Protein AF-A0A7S0J437-F1 (afdb_monomer_lite)

InterPro domains:
  IPR007052 CS domain [PF04969] (6-75)
  IPR007052 CS domain [PS51203] (1-92)
  IPR008978 HSP20-like chaperone [G3DSA:2.60.40.790] (1-91)
  IPR008978 HSP20-like chaperone [SSF49764] (6-108)

Foldseek 3Di:
DPDQQKDKDKFAAAQADPVQWDWDDAQQWIWIWGAPGPQGIDIFIRGAFLGTFDRVPWDKDDDNVRRIIMTMTGHDDDPDPPDDRPDRPDGHPDPRPPVPPPPPPPPPPDDDDDDDDDDDDDPDDD

Secondary structure (DSSP, 8-state):
--TTTEEEEEEE-TT--GGGEEEEEETTEEEEEEEEETTEEEEEEE-SBSS---GGG-EEEEEGGGTEEEEEEEPPPPSSTT------SSSBSSPPS--S--------SS----PPPPP-------

Organism: NCBI:txid127549

Structure (mmCIF, N/CA/C/O backbone):
data_AF-A0A7S0J437-F1
#
_entry.id   AF-A0A7S0J437-F1
#
loop_
_atom_site.group_PDB
_atom_site.id
_atom_site.type_symbol
_atom_site.label_atom_id
_atom_site.label_alt_id
_atom_site.label_comp_id
_atom_site.label_asym_id
_atom_site.label_entity_id
_atom_site.label_seq_id
_atom_site.pdbx_PDB_ins_code
_atom_site.Cartn_x
_atom_site.Cartn_y
_atom_site.Cartn_z
_atom_site.occupancy
_atom_site.B_iso_or_equiv
_atom_site.auth_seq_id
_atom_site.auth_comp_id
_atom_site.auth_asym_id
_atom_site.auth_atom_id
_atom_site.pdbx_PDB_model_num
ATOM 1 N N . VAL A 1 1 ? 16.806 11.018 -2.514 1.00 49.97 1 VAL A N 1
ATOM 2 C CA . VAL A 1 1 ? 15.749 9.983 -2.417 1.00 49.97 1 VAL A CA 1
ATOM 3 C C . VAL A 1 1 ? 15.205 9.835 -3.815 1.00 49.97 1 VAL A C 1
ATOM 5 O O . VAL A 1 1 ? 14.805 10.850 -4.358 1.00 49.97 1 VAL A O 1
ATOM 8 N N . ASP A 1 2 ? 15.289 8.647 -4.407 1.00 54.47 2 ASP A N 1
ATOM 9 C CA . ASP A 1 2 ? 14.980 8.405 -5.821 1.00 54.47 2 ASP A CA 1
ATOM 10 C C . ASP A 1 2 ? 13.512 8.696 -6.160 1.00 54.47 2 ASP A C 1
ATOM 12 O O . ASP A 1 2 ? 12.631 7.833 -6.058 1.00 54.47 2 ASP A O 1
ATOM 16 N N . GLU A 1 3 ? 13.238 9.945 -6.531 1.00 57.91 3 GLU A N 1
ATOM 17 C CA . GLU A 1 3 ? 11.935 10.403 -6.994 1.00 57.91 3 GLU A CA 1
ATOM 18 C C . GLU A 1 3 ? 11.598 9.669 -8.293 1.00 57.91 3 GLU A C 1
ATOM 20 O O . GLU A 1 3 ? 12.136 9.950 -9.357 1.00 57.91 3 GLU A O 1
ATOM 25 N N . GLY A 1 4 ? 10.742 8.652 -8.186 1.00 70.94 4 GLY A N 1
ATOM 26 C CA . GLY A 1 4 ? 10.258 7.886 -9.330 1.00 70.94 4 GLY A CA 1
ATOM 27 C C . GLY A 1 4 ? 10.478 6.379 -9.263 1.00 70.94 4 GLY A C 1
ATOM 28 O O . GLY A 1 4 ? 9.774 5.671 -9.986 1.00 70.94 4 GLY A O 1
ATOM 29 N N . LEU A 1 5 ? 11.357 5.876 -8.387 1.00 83.94 5 LEU A N 1
ATOM 30 C CA . LEU A 1 5 ? 11.561 4.429 -8.187 1.00 83.94 5 LEU A CA 1
ATOM 31 C C . LEU A 1 5 ? 10.558 3.808 -7.213 1.00 83.94 5 LEU A C 1
ATOM 33 O O . LEU A 1 5 ? 10.279 2.616 -7.288 1.00 83.94 5 LEU A O 1
ATOM 37 N N . TYR A 1 6 ? 9.986 4.622 -6.328 1.00 89.00 6 TYR A N 1
ATOM 38 C CA . TYR A 1 6 ? 9.050 4.167 -5.307 1.00 89.00 6 TYR A CA 1
ATOM 39 C C . TYR A 1 6 ? 7.720 4.904 -5.400 1.00 89.00 6 TYR A C 1
ATOM 41 O O . TYR A 1 6 ? 7.660 6.085 -5.744 1.00 89.00 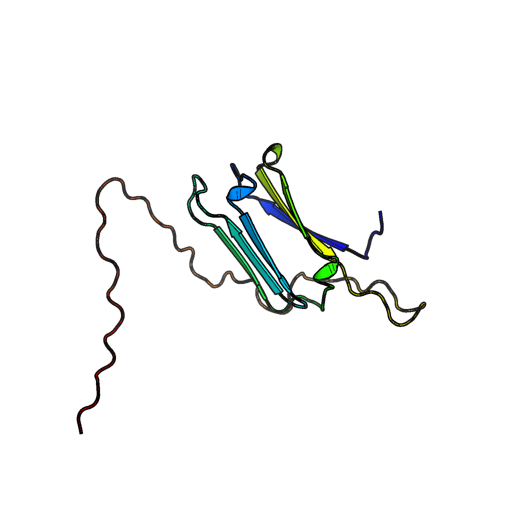6 TYR A O 1
ATOM 49 N N . ILE A 1 7 ? 6.657 4.208 -5.020 1.00 90.81 7 ILE A N 1
ATOM 50 C CA . ILE A 1 7 ? 5.308 4.740 -4.856 1.00 90.81 7 ILE A CA 1
ATOM 51 C C . ILE A 1 7 ? 4.975 4.657 -3.371 1.00 90.81 7 ILE A C 1
ATOM 53 O O . ILE A 1 7 ? 5.152 3.612 -2.750 1.00 90.81 7 ILE A O 1
ATOM 57 N N . LYS A 1 8 ? 4.515 5.763 -2.785 1.00 93.00 8 LYS A N 1
ATOM 58 C CA . LYS A 1 8 ? 4.128 5.823 -1.371 1.00 93.00 8 LYS A CA 1
ATOM 59 C C . LYS A 1 8 ? 2.619 5.981 -1.267 1.00 93.00 8 LYS A C 1
ATOM 61 O O . LYS A 1 8 ? 2.078 6.984 -1.722 1.00 93.00 8 LYS A O 1
ATOM 66 N N . VAL A 1 9 ? 1.965 5.016 -0.635 1.00 93.31 9 VAL A N 1
ATOM 67 C CA . VAL A 1 9 ? 0.534 5.043 -0.327 1.00 93.31 9 VAL A CA 1
ATOM 68 C C . VAL A 1 9 ? 0.376 5.351 1.158 1.00 93.31 9 VAL A C 1
ATOM 70 O O . VAL A 1 9 ? 0.935 4.656 2.006 1.00 93.31 9 VAL A O 1
ATOM 73 N N . PHE A 1 10 ? -0.363 6.410 1.477 1.00 94.50 10 PHE A N 1
ATOM 74 C CA . PHE A 1 10 ? -0.646 6.817 2.853 1.00 94.50 10 PHE A CA 1
ATOM 75 C C . PHE A 1 10 ? -2.080 6.421 3.204 1.00 94.50 10 PHE A C 1
ATOM 77 O O . PHE A 1 10 ? -3.018 6.969 2.636 1.00 94.50 10 PHE A O 1
ATOM 84 N N . VAL A 1 11 ? -2.241 5.485 4.139 1.00 93.94 11 VAL A N 1
ATOM 85 C CA . VAL A 1 11 ? -3.545 4.971 4.577 1.00 93.94 11 VAL A CA 1
ATOM 86 C C . VAL A 1 11 ? -3.853 5.535 5.969 1.00 93.94 11 VAL A C 1
ATOM 88 O O . VAL A 1 11 ? -3.196 5.130 6.935 1.00 93.94 11 VAL A O 1
ATOM 91 N N . PRO A 1 12 ? -4.781 6.500 6.100 1.00 93.56 12 PRO A N 1
ATOM 92 C CA . PRO A 1 12 ? -5.138 7.078 7.392 1.00 93.56 12 PRO A CA 1
ATOM 93 C C . PRO A 1 12 ? -5.921 6.063 8.232 1.00 93.56 12 PRO A C 1
ATOM 95 O O . PRO A 1 12 ? -6.971 5.581 7.823 1.00 93.56 12 PRO A O 1
ATOM 98 N N . LEU A 1 13 ? -5.399 5.747 9.415 1.00 92.44 13 LEU A N 1
ATOM 99 C CA . LEU A 1 13 ? -5.971 4.807 10.379 1.00 92.44 13 LEU A CA 1
ATOM 100 C C . LEU A 1 13 ? -5.711 5.351 11.799 1.00 92.44 13 LEU A C 1
ATOM 102 O O . LEU A 1 13 ? -4.710 4.995 12.427 1.00 92.44 13 LEU A O 1
ATOM 106 N N . PRO A 1 14 ? -6.549 6.273 12.308 1.00 91.50 14 PRO A N 1
ATOM 107 C CA . PRO A 1 14 ? -6.361 6.863 13.633 1.00 91.50 14 PRO A CA 1
ATOM 108 C C . PRO A 1 14 ? -6.359 5.802 14.741 1.00 91.50 14 PRO A C 1
ATOM 110 O O . PRO A 1 14 ? -7.249 4.959 14.790 1.00 91.50 14 PRO A O 1
ATOM 113 N N . GLY A 1 15 ? -5.366 5.854 15.635 1.00 91.25 15 GLY A N 1
ATOM 114 C CA . GLY A 1 15 ? -5.204 4.875 16.719 1.00 91.25 15 GLY A CA 1
ATOM 115 C C . GLY A 1 15 ? -4.552 3.550 16.307 1.00 91.25 15 GLY A C 1
ATOM 116 O O . GLY A 1 15 ? -4.621 2.595 17.068 1.00 91.25 15 GLY A O 1
ATOM 117 N N . VAL A 1 16 ? -3.942 3.472 15.117 1.00 94.75 16 VAL A N 1
ATOM 118 C CA . VAL A 1 16 ? -3.282 2.247 14.640 1.00 94.75 16 VAL A CA 1
ATOM 119 C C . VAL A 1 16 ? -1.975 1.961 15.378 1.00 94.75 16 VAL A C 1
ATOM 121 O O . VAL A 1 16 ? -1.091 2.819 15.463 1.00 94.75 16 VAL A O 1
ATOM 124 N N . GLU A 1 17 ? -1.819 0.718 15.826 1.00 95.06 17 GLU A N 1
ATOM 125 C CA . GLU A 1 17 ? -0.574 0.175 16.378 1.00 95.06 17 GLU A CA 1
ATOM 126 C C . GLU A 1 17 ? 0.040 -0.871 15.442 1.00 95.06 17 GLU A C 1
ATOM 128 O O . GLU A 1 17 ? -0.575 -1.309 14.467 1.00 95.06 17 GLU A O 1
ATOM 133 N N . LYS A 1 18 ? 1.303 -1.240 15.679 1.00 93.50 18 LYS A N 1
ATOM 134 C CA . LYS A 1 18 ? 2.061 -2.079 14.739 1.00 93.50 18 LYS A CA 1
ATOM 135 C C . LYS A 1 18 ? 1.475 -3.490 14.644 1.00 93.50 18 LYS A C 1
ATOM 137 O O . LYS A 1 18 ? 1.312 -4.004 13.544 1.00 93.50 18 LYS A O 1
ATOM 142 N N . GLU A 1 19 ? 1.138 -4.083 15.779 1.00 94.88 19 GLU A N 1
ATOM 143 C CA . GLU A 1 19 ? 0.529 -5.409 15.926 1.00 94.88 19 GLU A CA 1
ATOM 144 C C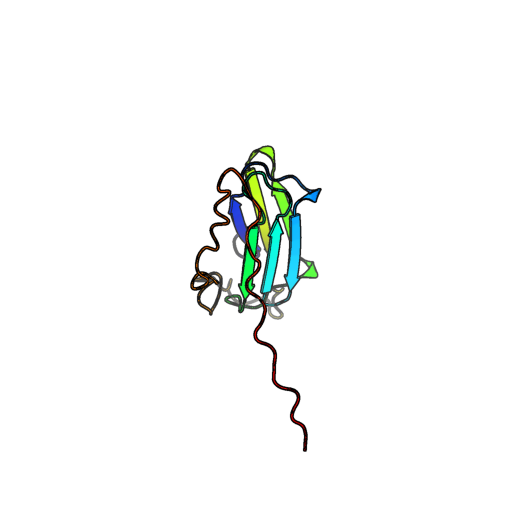 . GLU A 1 19 ? -0.877 -5.523 15.323 1.00 94.88 19 GLU A C 1
ATOM 146 O O . GLU A 1 19 ? -1.349 -6.626 15.057 1.00 94.88 19 GLU A O 1
ATOM 151 N N . MET A 1 20 ? -1.542 -4.393 15.076 1.00 93.00 20 MET A N 1
ATOM 152 C CA . MET A 1 20 ? -2.894 -4.356 14.518 1.00 93.00 20 MET A CA 1
ATOM 153 C C . MET A 1 20 ? -2.914 -4.545 13.000 1.00 93.00 20 MET A C 1
ATOM 155 O O . MET A 1 20 ? -3.979 -4.800 12.437 1.00 93.00 20 MET A O 1
ATOM 159 N N . VAL A 1 21 ? -1.767 -4.402 12.327 1.00 96.62 21 VAL A N 1
ATOM 160 C CA . VAL A 1 21 ? -1.677 -4.318 10.866 1.00 96.62 21 VAL A CA 1
ATOM 161 C C . VAL A 1 21 ? -1.021 -5.563 10.286 1.00 96.62 21 VAL A C 1
ATOM 163 O O . VAL A 1 21 ? 0.121 -5.888 10.599 1.00 96.62 21 VAL A O 1
ATOM 166 N N . ALA A 1 22 ? -1.722 -6.204 9.357 1.00 96.62 22 ALA A N 1
ATOM 167 C CA . ALA A 1 22 ? -1.167 -7.174 8.427 1.00 96.62 22 ALA A CA 1
ATOM 168 C C . ALA A 1 22 ? -1.189 -6.569 7.019 1.00 96.62 22 ALA A C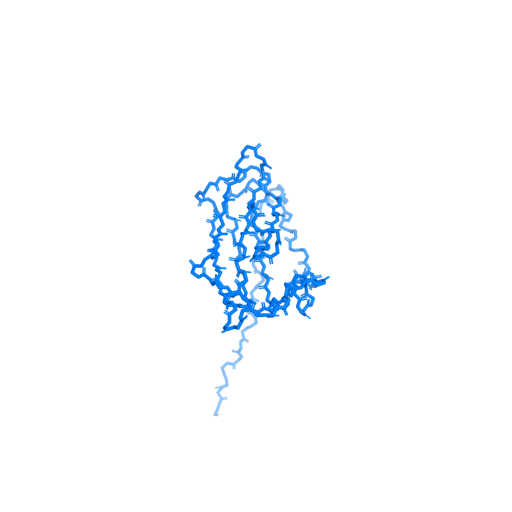 1
ATOM 170 O O . ALA A 1 22 ? -2.182 -5.959 6.622 1.00 96.62 22 ALA A O 1
ATOM 171 N N . CYS A 1 23 ? -0.099 -6.706 6.270 1.00 96.62 23 CYS A N 1
ATOM 172 C CA . CYS A 1 23 ? -0.008 -6.191 4.909 1.00 96.62 23 CYS A CA 1
ATOM 173 C C . CYS A 1 23 ? 0.772 -7.172 4.038 1.00 96.62 23 CYS A C 1
ATOM 175 O O . CYS A 1 23 ? 1.943 -7.449 4.306 1.00 96.62 23 CYS A O 1
ATOM 177 N N . GLU A 1 24 ? 0.105 -7.675 3.009 1.00 97.25 24 GLU A N 1
ATOM 178 C CA . GLU A 1 24 ? 0.645 -8.566 1.994 1.00 97.25 24 GLU A CA 1
ATOM 179 C C . GLU A 1 24 ? 0.846 -7.767 0.707 1.00 97.25 24 GLU A C 1
ATOM 181 O O . GLU A 1 24 ? -0.036 -7.026 0.265 1.00 97.25 24 GLU A O 1
ATOM 186 N N . ILE A 1 25 ? 2.039 -7.881 0.131 1.00 96.44 25 ILE A N 1
ATOM 187 C CA . ILE A 1 25 ? 2.431 -7.171 -1.083 1.00 96.44 25 ILE A CA 1
ATOM 188 C C . ILE A 1 25 ? 2.900 -8.217 -2.089 1.00 96.44 25 ILE A C 1
ATOM 190 O O . ILE A 1 25 ? 3.794 -9.004 -1.788 1.00 96.44 25 ILE A O 1
ATOM 194 N N . GLU A 1 26 ? 2.315 -8.200 -3.280 1.00 95.88 26 GLU A N 1
ATOM 195 C CA . GLU A 1 26 ? 2.675 -9.061 -4.409 1.00 95.88 26 GLU A CA 1
ATOM 196 C C . GLU A 1 26 ? 2.840 -8.226 -5.679 1.00 95.88 26 GLU A C 1
ATOM 198 O O . GLU A 1 26 ? 2.592 -7.020 -5.672 1.00 95.88 26 GLU A O 1
ATOM 203 N N . ASP A 1 27 ? 3.281 -8.859 -6.768 1.00 93.25 27 ASP A N 1
ATOM 204 C CA . ASP A 1 27 ? 3.724 -8.185 -7.993 1.00 93.25 27 ASP A CA 1
ATOM 205 C C . ASP A 1 27 ? 2.723 -7.158 -8.533 1.00 93.25 27 ASP A C 1
ATOM 207 O O . ASP A 1 27 ? 3.139 -6.145 -9.087 1.00 93.25 27 ASP A O 1
ATOM 211 N N . ASP A 1 28 ? 1.418 -7.382 -8.380 1.00 90.38 28 ASP A N 1
ATOM 212 C CA . ASP A 1 28 ? 0.363 -6.505 -8.895 1.00 90.38 28 ASP A CA 1
ATOM 213 C C . ASP A 1 28 ? -0.768 -6.222 -7.888 1.00 90.38 28 ASP A C 1
ATOM 215 O O . ASP A 1 28 ? -1.821 -5.686 -8.271 1.00 90.38 28 ASP A O 1
ATOM 219 N N . ARG A 1 29 ? -0.571 -6.569 -6.607 1.00 91.94 29 ARG A N 1
ATOM 220 C CA . ARG A 1 29 ? -1.577 -6.387 -5.555 1.00 91.94 29 ARG A CA 1
ATOM 221 C C . ARG A 1 29 ? -1.002 -6.007 -4.197 1.00 91.94 29 ARG A C 1
ATOM 223 O O . ARG A 1 29 ? 0.118 -6.363 -3.845 1.00 91.94 29 ARG A O 1
ATOM 230 N N . VAL A 1 30 ? -1.825 -5.313 -3.417 1.00 94.06 30 VAL A N 1
ATOM 231 C CA . VAL A 1 30 ? -1.579 -5.009 -2.004 1.00 94.06 30 VAL A CA 1
ATOM 232 C C . VAL A 1 30 ? -2.849 -5.310 -1.226 1.00 94.06 30 VAL A C 1
ATOM 234 O O . VAL A 1 30 ? -3.901 -4.742 -1.527 1.00 94.06 30 VAL A O 1
ATOM 237 N N . ASP A 1 31 ? -2.745 -6.154 -0.210 1.00 93.69 31 ASP A N 1
ATOM 238 C CA . ASP A 1 31 ? -3.823 -6.428 0.732 1.00 93.69 31 ASP A CA 1
ATOM 239 C C . ASP A 1 31 ? -3.385 -5.983 2.128 1.00 93.69 31 ASP A C 1
ATOM 241 O O . ASP A 1 31 ? -2.493 -6.568 2.736 1.00 93.69 31 ASP A O 1
ATOM 245 N N . LEU A 1 32 ? -4.015 -4.933 2.649 1.00 95.25 32 LEU A N 1
ATOM 246 C CA . LEU A 1 32 ? -3.769 -4.418 3.991 1.00 95.25 32 LEU A CA 1
ATOM 247 C C . LEU A 1 32 ? -5.012 -4.631 4.845 1.00 95.25 32 LEU A C 1
ATOM 249 O O . LEU A 1 32 ? -6.117 -4.251 4.467 1.00 95.25 32 LEU A O 1
ATOM 253 N N . THR A 1 33 ? -4.825 -5.217 6.021 1.00 95.00 33 THR A N 1
ATOM 254 C CA . THR A 1 33 ? -5.872 -5.406 7.023 1.00 95.00 33 THR A CA 1
ATOM 255 C C . THR A 1 33 ? -5.409 -4.809 8.343 1.00 95.00 33 THR A C 1
ATOM 257 O O . THR A 1 33 ? -4.363 -5.195 8.860 1.00 95.00 33 THR A O 1
ATOM 260 N N . ALA A 1 34 ? -6.201 -3.902 8.909 1.00 93.81 34 ALA A N 1
ATOM 261 C CA . ALA A 1 34 ? -6.017 -3.394 10.262 1.00 93.81 34 ALA A CA 1
ATOM 262 C C . ALA A 1 34 ? -7.156 -3.907 11.153 1.00 93.81 34 ALA A C 1
ATOM 264 O O . ALA A 1 34 ? -8.324 -3.602 10.906 1.00 93.81 34 ALA A O 1
ATOM 265 N N . ARG A 1 35 ? -6.830 -4.718 12.162 1.00 91.12 35 ARG A N 1
ATOM 266 C CA . ARG A 1 35 ? -7.788 -5.322 13.107 1.00 91.12 35 ARG A CA 1
ATOM 267 C C . ARG A 1 35 ? -7.686 -4.648 14.470 1.00 91.12 35 ARG A C 1
ATOM 269 O O . ARG A 1 35 ? -6.705 -3.977 14.752 1.00 91.12 35 ARG A O 1
ATOM 276 N N . ASN A 1 36 ? -8.679 -4.872 15.329 1.00 85.75 36 ASN A N 1
ATOM 277 C CA . ASN A 1 36 ? -8.691 -4.376 16.713 1.00 85.75 36 ASN A CA 1
ATOM 278 C C . ASN A 1 36 ? -8.586 -2.843 16.841 1.00 85.75 36 ASN A C 1
ATOM 280 O O . ASN A 1 36 ? -8.201 -2.339 17.893 1.00 85.75 36 ASN A O 1
ATOM 284 N N . MET A 1 37 ? -8.949 -2.095 15.794 1.00 85.00 37 MET A N 1
ATOM 285 C CA . MET A 1 37 ? -9.009 -0.638 15.869 1.00 85.00 37 MET A CA 1
ATOM 286 C C . MET A 1 37 ? -10.255 -0.209 16.658 1.00 85.00 37 MET A C 1
ATOM 288 O O . MET A 1 37 ? -11.278 -0.900 16.604 1.00 85.00 37 MET A O 1
ATOM 292 N N . PRO A 1 38 ? -10.250 0.977 17.296 1.00 79.62 38 PRO A N 1
ATOM 293 C CA . PRO A 1 38 ? -11.432 1.513 17.981 1.00 79.62 38 PRO A CA 1
ATOM 294 C C . PRO A 1 38 ? -12.672 1.624 17.080 1.00 79.62 38 PRO A C 1
ATOM 296 O O . PRO A 1 38 ? -13.803 1.527 17.550 1.00 79.62 38 PRO A O 1
ATOM 299 N N . THR A 1 39 ? -12.451 1.823 15.779 1.00 82.00 39 THR A N 1
ATOM 300 C CA . THR A 1 39 ? -13.479 1.989 14.745 1.00 82.00 39 THR A CA 1
ATOM 301 C C . THR A 1 39 ? -13.838 0.689 14.016 1.00 82.00 39 THR A C 1
ATOM 303 O O . THR A 1 39 ? -14.653 0.724 13.101 1.00 82.00 39 THR A O 1
ATOM 306 N N . GLY A 1 40 ? -13.262 -0.455 14.403 1.00 84.88 40 GLY A N 1
ATOM 307 C CA . GLY A 1 40 ? -13.540 -1.763 13.801 1.00 84.88 40 GLY A CA 1
ATOM 308 C C . GLY A 1 40 ? -12.382 -2.331 12.977 1.00 84.88 40 GLY A C 1
ATOM 309 O O . GLY A 1 40 ? -11.218 -2.019 13.204 1.00 84.88 40 GLY A O 1
ATOM 310 N N . THR A 1 41 ? -12.688 -3.228 12.041 1.00 88.81 41 THR A N 1
ATOM 311 C CA . THR A 1 41 ? -11.680 -3.786 11.125 1.00 88.81 41 THR A CA 1
ATOM 312 C C . THR A 1 41 ? -11.708 -3.023 9.810 1.00 88.81 41 THR A C 1
ATOM 314 O O . THR A 1 41 ? -12.771 -2.862 9.219 1.00 88.81 41 THR A O 1
ATOM 317 N N . HIS A 1 42 ? -10.538 -2.596 9.340 1.00 88.69 42 HIS A N 1
ATOM 318 C CA . HIS A 1 42 ? -10.368 -1.885 8.073 1.00 88.69 42 HIS A CA 1
ATOM 319 C C . HIS A 1 42 ? -9.604 -2.758 7.093 1.00 88.69 42 HIS A C 1
ATOM 321 O O . HIS A 1 42 ? -8.603 -3.379 7.458 1.00 88.69 42 HIS A O 1
ATOM 327 N N . VAL A 1 43 ? -10.066 -2.801 5.847 1.00 90.06 43 VAL A N 1
ATOM 328 C CA . VAL A 1 43 ? -9.465 -3.618 4.793 1.00 90.06 43 VAL A CA 1
ATOM 329 C C . VAL A 1 43 ? -9.258 -2.752 3.560 1.00 90.06 43 VAL A C 1
ATOM 331 O O . VAL A 1 43 ? -10.197 -2.138 3.068 1.00 90.06 43 VAL A O 1
ATOM 334 N N . LEU A 1 44 ? -8.033 -2.735 3.043 1.00 89.75 44 LEU A N 1
ATOM 335 C CA . LEU A 1 44 ? -7.674 -2.131 1.767 1.00 89.75 44 LEU A CA 1
ATOM 336 C C . LEU A 1 44 ? -7.204 -3.241 0.827 1.00 89.75 44 LEU A C 1
ATOM 338 O O . LEU A 1 44 ? -6.221 -3.920 1.122 1.00 89.75 44 LEU A O 1
ATOM 342 N N . LYS A 1 45 ? -7.878 -3.395 -0.315 1.00 89.12 45 LYS A N 1
ATOM 343 C CA . LYS A 1 45 ? -7.479 -4.326 -1.376 1.00 89.12 45 LYS A CA 1
ATOM 344 C C . LYS A 1 45 ? -7.186 -3.561 -2.658 1.00 89.12 45 LYS A C 1
ATOM 346 O O . LYS A 1 45 ? -8.088 -3.171 -3.392 1.00 89.12 45 LYS A O 1
ATOM 351 N N . LEU A 1 46 ? -5.910 -3.370 -2.960 1.00 88.69 46 LEU A N 1
ATOM 352 C CA . LEU A 1 46 ? -5.477 -2.841 -4.247 1.00 88.69 46 LEU A CA 1
ATOM 353 C C . LEU A 1 46 ? -5.197 -4.020 -5.167 1.00 88.69 46 LEU A C 1
ATOM 355 O O . LEU A 1 46 ? -4.238 -4.759 -4.965 1.00 88.69 46 LEU A O 1
ATOM 359 N N . ARG A 1 47 ? -6.051 -4.212 -6.170 1.00 87.81 47 ARG A N 1
ATOM 360 C CA . ARG A 1 47 ? -5.896 -5.253 -7.191 1.00 87.81 47 ARG A CA 1
ATOM 361 C C . ARG A 1 47 ? -5.608 -4.611 -8.537 1.00 87.81 47 ARG A C 1
ATOM 363 O O . ARG A 1 47 ? -6.111 -3.520 -8.812 1.00 87.81 47 ARG A O 1
ATOM 370 N N . ARG A 1 48 ? -4.842 -5.311 -9.380 1.00 88.44 48 ARG A N 1
ATOM 371 C CA . ARG A 1 48 ? -4.452 -4.839 -10.715 1.00 88.44 48 ARG A CA 1
ATOM 372 C C . ARG A 1 48 ? -3.793 -3.462 -10.621 1.00 88.44 48 ARG A C 1
ATOM 374 O O . ARG A 1 48 ? -4.332 -2.491 -11.154 1.00 88.44 48 ARG A O 1
ATOM 381 N N . LEU A 1 49 ? -2.681 -3.354 -9.891 1.00 90.00 49 LEU A N 1
ATOM 382 C CA . LEU A 1 49 ? -1.880 -2.125 -9.858 1.00 90.00 49 LEU A CA 1
ATOM 383 C C . LEU A 1 49 ? -1.566 -1.635 -11.285 1.00 90.00 49 LEU A C 1
ATOM 385 O O . LEU A 1 49 ? -1.605 -2.413 -12.240 1.00 90.00 49 LEU A O 1
ATOM 389 N N . PHE A 1 50 ? -1.309 -0.332 -11.450 1.00 88.69 50 PHE A N 1
ATOM 390 C CA . PHE A 1 50 ? -1.093 0.261 -12.780 1.00 88.69 50 PHE A CA 1
ATOM 391 C C . PHE A 1 50 ? 0.012 -0.445 -13.573 1.00 88.69 50 PHE A C 1
ATOM 393 O O . PHE A 1 50 ? -0.084 -0.583 -14.793 1.00 88.69 50 PHE A O 1
ATOM 400 N N . ASP A 1 51 ? 1.041 -0.897 -12.867 1.00 89.31 51 ASP A N 1
ATOM 401 C CA . ASP A 1 51 ? 2.067 -1.784 -13.385 1.00 89.31 51 ASP A CA 1
ATOM 402 C C . ASP A 1 51 ? 2.552 -2.727 -12.279 1.00 89.31 51 ASP A C 1
ATOM 404 O O . ASP A 1 51 ? 2.165 -2.586 -11.113 1.00 89.31 51 ASP A O 1
ATOM 408 N N . ARG A 1 52 ? 3.424 -3.666 -12.640 1.00 90.00 52 ARG A N 1
ATOM 409 C CA . ARG A 1 52 ? 4.092 -4.532 -11.674 1.00 90.00 52 ARG A CA 1
ATOM 410 C C . ARG A 1 52 ? 4.989 -3.733 -10.734 1.00 90.00 52 ARG A C 1
ATOM 412 O O . ARG A 1 52 ? 5.532 -2.686 -11.093 1.00 90.00 52 ARG A O 1
ATOM 419 N N . ILE A 1 53 ? 5.172 -4.273 -9.541 1.00 92.44 53 ILE A N 1
ATOM 420 C CA . ILE A 1 53 ? 6.106 -3.818 -8.514 1.00 92.44 53 ILE A CA 1
ATOM 421 C C . ILE A 1 53 ? 7.100 -4.938 -8.190 1.00 92.44 53 ILE A C 1
ATOM 423 O O . ILE A 1 53 ? 6.962 -6.057 -8.672 1.00 92.44 53 ILE A O 1
ATOM 427 N N . SER A 1 54 ? 8.114 -4.644 -7.382 1.00 93.75 54 SER A N 1
ATOM 428 C CA . SER A 1 54 ? 9.012 -5.642 -6.798 1.00 93.75 54 SER A CA 1
ATOM 429 C C . SER A 1 54 ? 8.642 -5.884 -5.335 1.00 93.75 54 SER A C 1
ATOM 431 O O . SER A 1 54 ? 9.031 -5.075 -4.484 1.00 93.75 54 SER A O 1
ATOM 433 N N . PRO A 1 55 ? 7.940 -6.982 -4.999 1.00 94.19 55 PRO A N 1
ATOM 434 C CA . PRO A 1 55 ? 7.515 -7.260 -3.627 1.00 94.19 55 PRO A CA 1
ATOM 435 C C . PRO A 1 55 ? 8.675 -7.336 -2.640 1.00 94.19 55 PRO A C 1
ATOM 437 O O . PRO A 1 55 ? 8.597 -6.739 -1.575 1.00 94.19 55 PRO A O 1
ATOM 440 N N . GLY A 1 56 ? 9.791 -7.967 -3.026 1.00 94.44 56 GLY A N 1
ATOM 441 C CA . GLY A 1 56 ? 10.978 -8.101 -2.168 1.00 94.44 56 GLY A CA 1
ATOM 442 C C . GLY A 1 56 ? 11.643 -6.774 -1.778 1.00 94.44 56 GLY A C 1
ATOM 443 O O . GLY A 1 56 ? 12.347 -6.718 -0.776 1.00 94.44 56 GLY A O 1
ATOM 444 N N . ASN A 1 57 ? 11.383 -5.701 -2.533 1.00 93.44 57 ASN A N 1
ATOM 445 C CA . ASN A 1 57 ? 11.869 -4.345 -2.247 1.00 93.44 57 ASN A CA 1
ATOM 446 C C . ASN A 1 57 ? 10.751 -3.411 -1.754 1.00 93.44 57 ASN A C 1
ATOM 448 O O . ASN A 1 57 ? 10.984 -2.228 -1.499 1.00 93.44 57 ASN A O 1
ATOM 452 N N . SER A 1 58 ? 9.529 -3.928 -1.650 1.00 95.75 58 SER A N 1
ATOM 453 C CA . SER A 1 58 ? 8.359 -3.208 -1.167 1.00 95.75 58 SER A CA 1
ATOM 454 C C . SER A 1 58 ? 8.122 -3.544 0.300 1.00 95.75 58 SER A C 1
ATOM 456 O O . SER A 1 58 ? 8.432 -4.635 0.768 1.00 95.75 58 SER A O 1
ATOM 458 N N . PHE A 1 59 ? 7.585 -2.599 1.060 1.00 96.81 59 PHE A N 1
ATOM 459 C CA . PHE A 1 59 ? 7.358 -2.787 2.490 1.00 96.81 59 PHE A CA 1
ATOM 460 C C . PHE A 1 59 ? 6.264 -1.857 2.999 1.00 96.81 59 PHE A C 1
ATOM 462 O O . PHE A 1 59 ? 5.860 -0.905 2.334 1.00 96.81 59 PHE A O 1
ATOM 469 N N . HIS A 1 60 ? 5.805 -2.093 4.222 1.00 97.12 60 HIS A N 1
ATOM 470 C CA . HIS A 1 60 ? 4.912 -1.179 4.919 1.00 97.12 60 HIS A CA 1
ATOM 471 C C . HIS A 1 60 ? 5.526 -0.732 6.246 1.00 97.12 60 HIS A C 1
ATOM 473 O O . HIS A 1 60 ? 6.358 -1.415 6.843 1.00 97.12 60 HIS A O 1
ATOM 479 N N . LYS A 1 61 ? 5.117 0.446 6.714 1.00 97.38 61 LYS A N 1
ATOM 480 C CA . LYS A 1 61 ? 5.515 1.001 8.005 1.00 97.38 61 LYS A CA 1
ATOM 481 C C . LYS A 1 61 ? 4.318 1.648 8.681 1.00 97.38 61 LYS A C 1
ATOM 483 O O . LYS A 1 61 ? 3.728 2.587 8.147 1.00 97.38 61 LYS A O 1
ATOM 488 N N . VAL A 1 62 ? 4.006 1.189 9.886 1.00 97.19 62 VAL A N 1
ATOM 489 C CA . VAL A 1 62 ? 3.003 1.822 10.746 1.00 97.19 62 VAL A CA 1
ATOM 490 C C . VAL A 1 62 ? 3.605 3.081 11.377 1.00 97.19 62 VAL A C 1
ATOM 492 O O . VAL A 1 62 ? 4.757 3.081 11.817 1.00 97.19 62 VAL A O 1
ATOM 495 N N . GLN A 1 63 ? 2.849 4.179 11.380 1.00 96.69 63 GLN A N 1
ATOM 496 C CA . GLN A 1 63 ? 3.215 5.455 11.998 1.00 96.69 63 GLN A CA 1
ATOM 497 C C . GLN A 1 63 ? 2.144 5.843 13.034 1.00 96.69 63 GLN A C 1
ATOM 499 O O . GLN A 1 63 ? 1.300 6.689 12.725 1.00 96.69 63 GLN A O 1
ATOM 504 N N . PRO A 1 64 ? 2.175 5.263 14.255 1.00 94.25 64 PRO A N 1
ATOM 505 C CA . PRO A 1 64 ? 1.126 5.466 15.262 1.00 94.25 64 PRO A CA 1
ATOM 506 C C . PRO A 1 64 ? 0.935 6.936 15.640 1.00 94.25 64 PRO A C 1
ATOM 508 O O . PRO A 1 64 ? -0.182 7.442 15.638 1.00 94.25 64 PRO A O 1
ATOM 511 N N . SER A 1 65 ? 2.037 7.672 15.826 1.00 94.88 65 SER A N 1
ATOM 512 C CA . SER A 1 65 ? 2.014 9.109 16.145 1.00 94.88 65 SER A CA 1
ATOM 513 C C . SER A 1 65 ? 1.381 9.985 15.061 1.00 94.88 65 SER A C 1
ATOM 515 O O . SER A 1 65 ? 1.023 11.128 15.324 1.00 94.88 65 SER A O 1
ATOM 517 N N . LYS A 1 66 ? 1.247 9.465 13.836 1.00 94.81 66 LYS A N 1
ATOM 518 C CA . LYS A 1 66 ? 0.583 10.133 12.711 1.00 94.81 66 LYS A CA 1
ATOM 519 C C . LYS A 1 66 ? -0.747 9.472 12.337 1.00 94.81 66 LYS A C 1
ATOM 521 O O . LYS A 1 66 ? -1.314 9.848 11.316 1.00 94.81 66 LYS A O 1
ATOM 526 N N . GLY A 1 67 ? -1.202 8.477 13.107 1.00 93.69 67 GLY A N 1
ATOM 527 C CA . GLY A 1 67 ? -2.450 7.751 12.873 1.00 93.69 67 GLY A CA 1
ATOM 528 C C . GLY A 1 67 ? -2.567 7.192 11.456 1.00 93.69 67 GLY A C 1
ATOM 529 O O . GLY A 1 67 ? -3.586 7.403 10.802 1.00 93.69 67 GLY A O 1
ATOM 530 N N . ARG A 1 68 ? -1.504 6.575 10.923 1.00 95.38 68 ARG A N 1
ATOM 531 C CA . ARG A 1 68 ? -1.499 6.077 9.539 1.00 95.38 68 ARG A CA 1
ATOM 532 C C . ARG A 1 68 ? -0.547 4.915 9.314 1.00 95.38 68 ARG A C 1
ATOM 534 O O . ARG A 1 68 ? 0.460 4.772 10.008 1.00 95.38 68 ARG A O 1
ATOM 541 N N . VAL A 1 69 ? -0.806 4.162 8.254 1.00 96.56 69 VAL A N 1
ATOM 542 C CA . VAL A 1 69 ? 0.127 3.188 7.682 1.00 96.56 69 VAL A CA 1
ATOM 543 C C . VAL A 1 69 ? 0.663 3.740 6.366 1.00 96.56 69 VAL A C 1
ATOM 545 O O . VAL A 1 69 ? -0.076 4.320 5.573 1.00 96.56 69 VAL A O 1
ATOM 548 N N . VAL A 1 70 ? 1.966 3.596 6.138 1.00 96.88 70 VAL A N 1
ATOM 549 C CA . VAL A 1 70 ? 2.608 3.953 4.871 1.00 96.88 70 VAL A CA 1
ATOM 550 C C . VAL A 1 70 ? 3.020 2.672 4.170 1.00 96.88 70 VAL A C 1
ATOM 552 O O . VAL A 1 70 ? 3.832 1.924 4.710 1.00 96.88 70 VAL A O 1
ATOM 555 N N . VAL A 1 71 ? 2.488 2.434 2.977 1.00 96.81 71 VAL A N 1
ATOM 556 C CA . VAL A 1 71 ? 2.919 1.339 2.103 1.00 96.81 71 VAL A CA 1
ATOM 557 C C . VAL A 1 71 ? 3.856 1.916 1.047 1.00 96.81 71 VAL A C 1
ATOM 559 O O . VAL A 1 71 ? 3.529 2.904 0.389 1.00 96.81 71 VAL A O 1
ATOM 562 N N . VAL A 1 72 ? 5.045 1.339 0.922 1.00 95.06 72 VAL A N 1
ATOM 563 C CA . VAL A 1 72 ? 6.082 1.735 -0.029 1.00 95.06 72 VAL A CA 1
ATOM 564 C C . VAL A 1 72 ? 6.224 0.619 -1.054 1.00 95.06 72 VAL A C 1
ATOM 566 O O . VAL A 1 72 ? 6.644 -0.484 -0.715 1.00 95.06 72 VAL A O 1
ATOM 569 N N . LEU A 1 73 ? 5.869 0.913 -2.301 1.00 94.00 73 LEU A N 1
ATOM 570 C CA . LEU A 1 73 ? 5.941 -0.022 -3.418 1.00 94.00 73 LEU A CA 1
ATOM 571 C C . LEU A 1 73 ? 7.146 0.333 -4.284 1.00 94.00 73 LEU A C 1
ATOM 573 O O . LEU A 1 73 ? 7.240 1.456 -4.785 1.00 94.00 73 LEU A O 1
ATOM 577 N N . ALA A 1 74 ? 8.071 -0.603 -4.446 1.00 92.25 74 ALA A N 1
ATOM 578 C CA . ALA A 1 74 ? 9.218 -0.451 -5.327 1.00 92.25 74 ALA A CA 1
ATOM 579 C C . ALA A 1 74 ? 8.819 -0.810 -6.756 1.00 92.25 74 ALA A C 1
ATOM 581 O O . ALA A 1 74 ? 8.263 -1.880 -6.995 1.00 92.25 74 ALA A O 1
ATOM 582 N N . LYS A 1 75 ? 9.117 0.056 -7.721 1.00 89.25 75 LYS A N 1
ATOM 583 C CA . LYS A 1 75 ? 9.005 -0.310 -9.133 1.00 89.25 75 LYS A CA 1
ATOM 584 C C . LYS A 1 75 ? 10.127 -1.300 -9.490 1.00 89.25 75 LYS A C 1
ATOM 586 O O . LYS A 1 75 ? 11.204 -1.207 -8.896 1.00 89.25 75 LYS A O 1
ATOM 591 N N . PRO A 1 76 ? 9.908 -2.222 -10.442 1.00 86.06 76 PRO A N 1
ATOM 592 C CA . PRO A 1 76 ? 10.927 -3.173 -10.859 1.00 86.06 76 PRO A CA 1
ATOM 593 C C . PRO A 1 76 ? 12.200 -2.481 -11.338 1.00 86.06 76 PRO A C 1
ATOM 595 O O . PRO A 1 76 ? 12.145 -1.420 -11.968 1.00 86.06 76 PRO A O 1
ATOM 598 N N . ALA A 1 77 ? 13.348 -3.094 -11.039 1.00 73.62 77 ALA A N 1
ATOM 599 C CA . ALA A 1 77 ? 14.618 -2.679 -11.617 1.00 73.62 77 ALA A CA 1
ATOM 600 C C . ALA A 1 77 ? 14.539 -2.817 -13.145 1.00 73.62 77 ALA A C 1
ATOM 602 O O . ALA A 1 77 ? 13.981 -3.781 -13.665 1.00 73.62 77 ALA A O 1
ATOM 603 N N . ARG A 1 78 ? 15.069 -1.833 -13.871 1.00 67.56 78 ARG A N 1
ATOM 604 C CA . ARG A 1 78 ? 15.043 -1.843 -15.337 1.00 67.56 78 ARG A CA 1
ATOM 605 C C . ARG A 1 78 ? 16.051 -2.854 -15.865 1.00 67.56 78 ARG A C 1
ATOM 607 O O . ARG A 1 78 ? 17.209 -2.816 -15.463 1.00 67.56 78 ARG A O 1
ATOM 614 N N . GLU A 1 79 ? 15.644 -3.675 -16.828 1.00 57.91 79 GLU A N 1
ATOM 615 C CA . GLU A 1 79 ? 16.566 -4.555 -17.564 1.00 57.91 79 GLU A CA 1
ATOM 616 C C . GLU A 1 79 ? 17.473 -3.768 -18.533 1.00 57.91 79 GLU A C 1
ATOM 618 O O . GLU A 1 79 ? 18.522 -4.262 -18.945 1.00 57.91 79 GLU A O 1
ATOM 623 N N . HIS A 1 80 ? 17.125 -2.516 -18.867 1.00 53.94 80 HIS A N 1
ATOM 624 C CA . HIS A 1 80 ? 17.898 -1.665 -19.779 1.00 53.94 80 HIS A CA 1
ATOM 625 C C . HIS A 1 80 ? 18.131 -0.253 -19.220 1.00 53.94 80 HIS A C 1
ATOM 627 O O . HIS A 1 80 ? 17.209 0.410 -18.742 1.00 53.94 80 HIS A O 1
ATOM 633 N N . ALA A 1 81 ? 19.372 0.233 -19.345 1.00 48.50 81 ALA A N 1
ATOM 634 C CA . ALA A 1 81 ? 19.865 1.485 -18.758 1.00 48.50 81 ALA A CA 1
ATOM 635 C C . ALA A 1 81 ? 19.175 2.778 -19.258 1.00 48.50 81 ALA A C 1
ATOM 637 O O . ALA A 1 81 ? 19.330 3.822 -18.631 1.00 48.50 81 ALA A O 1
ATOM 638 N N . TYR A 1 82 ? 18.392 2.721 -20.344 1.00 46.41 82 TYR A N 1
ATOM 639 C CA . TYR A 1 82 ? 17.811 3.895 -21.019 1.00 46.41 82 TYR A CA 1
ATOM 640 C C . TYR A 1 82 ? 16.281 4.022 -20.937 1.00 46.41 82 TYR A C 1
ATOM 642 O O . TYR A 1 82 ? 15.722 4.949 -21.514 1.00 46.41 82 TYR A O 1
ATOM 650 N N . GLN A 1 83 ? 15.566 3.127 -20.247 1.00 53.31 83 GLN A N 1
ATOM 651 C CA . GLN A 1 83 ? 14.111 3.288 -20.111 1.00 53.31 83 GLN A CA 1
ATOM 652 C C . GLN A 1 83 ? 13.786 4.484 -19.211 1.00 53.31 83 GLN A C 1
ATOM 654 O O . GLN A 1 83 ? 14.404 4.642 -18.169 1.00 53.31 83 GLN A O 1
ATOM 659 N N . GLU A 1 84 ? 12.825 5.326 -19.585 1.00 57.47 84 GLU A N 1
ATOM 660 C CA . GLU A 1 84 ? 12.368 6.462 -18.776 1.00 57.47 84 GLU A CA 1
ATOM 661 C C . GLU A 1 84 ? 11.671 6.006 -17.476 1.00 57.47 84 GLU A C 1
ATOM 663 O O . GLU A 1 84 ? 11.231 4.860 -17.329 1.00 57.47 84 GLU A O 1
ATOM 668 N N . ILE A 1 85 ? 11.568 6.892 -16.475 1.00 66.62 85 ILE A N 1
ATOM 669 C CA . ILE A 1 85 ? 10.747 6.629 -15.280 1.00 66.62 85 ILE A CA 1
ATOM 670 C C . ILE A 1 85 ? 9.301 6.515 -15.731 1.00 66.62 85 ILE A C 1
ATOM 672 O O . ILE A 1 85 ? 8.664 7.520 -16.015 1.00 66.62 85 ILE A O 1
ATOM 676 N N . LYS A 1 86 ? 8.766 5.287 -15.750 1.00 72.62 86 LYS A N 1
ATOM 677 C CA . LYS A 1 86 ? 7.342 5.070 -15.993 1.00 72.62 86 LYS A CA 1
ATOM 678 C C . LYS A 1 86 ? 6.545 5.757 -14.888 1.00 72.62 86 LYS A C 1
ATOM 680 O O . LYS A 1 86 ? 6.515 5.305 -13.736 1.00 72.62 86 LYS A O 1
ATOM 685 N N . ILE A 1 87 ? 5.941 6.886 -15.234 1.00 81.25 87 ILE A N 1
ATOM 686 C CA . ILE A 1 87 ? 5.034 7.630 -14.366 1.00 81.25 87 ILE A CA 1
ATOM 687 C C . ILE A 1 87 ? 3.719 6.853 -14.308 1.00 81.25 87 ILE A C 1
ATOM 689 O O . ILE A 1 87 ? 3.212 6.393 -15.329 1.00 81.25 87 ILE A O 1
ATOM 693 N N . 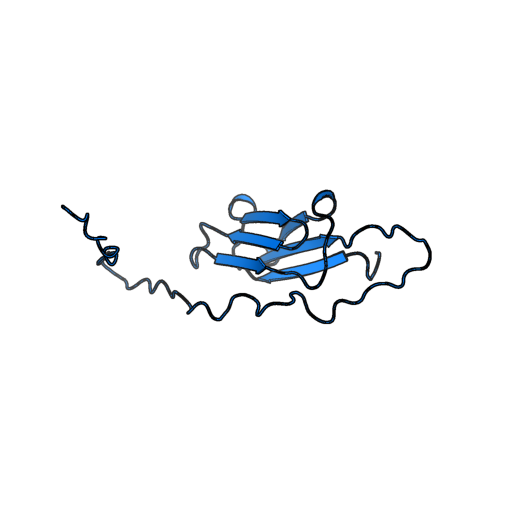TRP A 1 88 ? 3.191 6.662 -13.100 1.00 84.62 88 TRP A N 1
ATOM 694 C CA . TRP A 1 88 ? 1.894 6.024 -12.896 1.00 84.62 88 TRP A CA 1
ATOM 695 C C . TRP A 1 88 ? 0.825 7.123 -12.842 1.00 84.62 88 TRP A C 1
ATOM 697 O O . TRP A 1 88 ? 0.806 7.875 -11.869 1.00 84.62 88 TRP A O 1
ATOM 707 N N . PRO A 1 89 ? -0.062 7.246 -13.847 1.00 83.44 89 PRO A N 1
ATOM 708 C CA . PRO A 1 89 ? -1.137 8.239 -13.841 1.00 83.44 89 PRO A CA 1
ATOM 709 C C . PRO A 1 89 ? -2.251 7.894 -12.838 1.00 83.44 89 PRO A C 1
ATOM 711 O O . PRO A 1 89 ? -3.084 8.734 -12.521 1.00 83.44 89 PRO A O 1
ATOM 714 N N . ARG A 1 90 ? -2.283 6.648 -12.351 1.00 85.94 90 ARG A N 1
ATOM 715 C CA . ARG A 1 90 ? -3.217 6.123 -11.347 1.00 85.94 90 ARG A CA 1
ATOM 716 C C . ARG A 1 90 ? -2.562 4.973 -10.586 1.00 85.94 90 ARG A C 1
ATOM 718 O O . ARG A 1 90 ? -1.582 4.410 -11.063 1.00 85.94 90 ARG A O 1
ATOM 725 N N . LEU A 1 91 ? -3.102 4.618 -9.421 1.00 85.44 91 LEU A N 1
ATOM 726 C CA . LEU A 1 91 ? -2.548 3.548 -8.581 1.00 85.44 91 LEU A CA 1
ATOM 727 C C . LEU A 1 91 ? -2.894 2.140 -9.097 1.00 85.44 91 LEU A C 1
ATOM 729 O O . LEU A 1 91 ? -2.055 1.245 -9.044 1.00 85.44 91 LEU A O 1
ATOM 733 N N . SER A 1 92 ? -4.102 1.949 -9.631 1.00 85.00 92 SER A N 1
ATOM 734 C CA . SER A 1 92 ? -4.596 0.674 -10.165 1.00 85.00 92 SER A CA 1
ATOM 735 C C . SER A 1 92 ? -5.315 0.854 -11.506 1.00 85.00 92 SER A C 1
ATOM 737 O O . SER A 1 92 ? -5.801 1.934 -11.839 1.00 85.00 92 SER A O 1
ATOM 739 N N . LEU A 1 93 ? -5.333 -0.210 -12.312 1.00 79.06 93 LEU A N 1
ATOM 740 C CA . LEU A 1 93 ? -6.045 -0.306 -13.591 1.00 79.06 93 LEU A CA 1
ATOM 741 C C . LEU A 1 93 ? -7.531 -0.639 -13.418 1.00 79.06 93 LEU A C 1
ATOM 743 O O . LEU A 1 93 ? -8.308 -0.392 -14.338 1.00 79.06 93 LEU A O 1
ATOM 747 N N . GLY A 1 94 ? -7.911 -1.228 -12.281 1.00 66.19 94 GLY A N 1
ATOM 748 C CA . GLY A 1 94 ? -9.310 -1.423 -11.898 1.00 66.19 94 GLY A CA 1
ATOM 749 C C . GLY A 1 94 ? -9.893 -0.189 -11.211 1.00 66.19 94 GLY A C 1
ATOM 750 O O . GLY A 1 94 ? -9.158 0.715 -10.814 1.00 66.19 94 GLY A O 1
ATOM 751 N N . THR A 1 95 ? -11.210 -0.174 -11.010 1.00 55.88 95 THR A N 1
ATOM 752 C CA . THR A 1 95 ? -11.792 0.620 -9.927 1.00 55.88 95 THR A CA 1
ATOM 753 C C . THR A 1 95 ? -11.176 0.090 -8.630 1.00 55.88 95 THR A C 1
ATOM 755 O O . THR A 1 95 ? -11.232 -1.110 -8.355 1.00 55.88 95 THR A O 1
ATOM 758 N N . ALA A 1 96 ? -10.464 0.941 -7.880 1.00 52.78 96 ALA A N 1
ATOM 759 C CA . ALA A 1 96 ? -10.102 0.603 -6.505 1.00 52.78 96 ALA A CA 1
ATOM 760 C C . ALA A 1 96 ? -11.397 0.161 -5.813 1.00 52.78 96 ALA A C 1
ATOM 762 O O . ALA A 1 96 ? -12.429 0.781 -6.054 1.00 52.78 96 ALA A O 1
ATOM 763 N N . THR A 1 97 ? -11.381 -0.957 -5.089 1.00 51.00 97 THR A N 1
ATOM 764 C CA . THR A 1 97 ? -12.588 -1.536 -4.490 1.00 51.00 97 THR A CA 1
ATOM 765 C C . THR A 1 97 ? -13.241 -0.543 -3.535 1.00 51.00 97 THR A C 1
ATOM 767 O O . THR A 1 97 ? -12.888 -0.528 -2.366 1.00 51.00 97 THR A O 1
ATOM 770 N N . ASP A 1 98 ? -14.167 0.243 -4.074 1.00 45.78 98 ASP A N 1
ATOM 771 C CA . ASP A 1 98 ? -15.259 0.973 -3.435 1.00 45.78 98 ASP A CA 1
ATOM 772 C C . ASP A 1 98 ? -16.405 1.075 -4.467 1.00 45.78 98 ASP A C 1
ATOM 774 O O . ASP A 1 98 ? -16.869 2.145 -4.830 1.00 45.78 98 ASP A O 1
ATOM 778 N N . ASP A 1 99 ? -16.823 -0.087 -4.979 1.00 42.31 99 ASP A N 1
ATOM 779 C CA . ASP A 1 99 ? -18.252 -0.406 -5.172 1.00 42.31 99 ASP A CA 1
ATOM 780 C C . ASP A 1 99 ? -18.670 -1.504 -4.169 1.00 42.31 99 ASP A C 1
ATOM 782 O O . ASP A 1 99 ? -19.674 -2.196 -4.331 1.00 42.31 99 ASP A O 1
ATOM 786 N N . LEU A 1 100 ? -17.872 -1.711 -3.113 1.00 45.88 100 LEU A N 1
ATOM 787 C CA . LEU A 1 100 ? -18.315 -2.502 -1.976 1.00 45.88 100 LEU A CA 1
ATOM 788 C C . LEU A 1 100 ? -19.101 -1.552 -1.070 1.00 45.88 100 LEU A C 1
ATOM 790 O O . LEU A 1 100 ? -18.527 -0.563 -0.613 1.00 45.88 100 LEU A O 1
ATOM 794 N N . PRO A 1 101 ? -20.404 -1.794 -0.832 1.00 36.78 101 PRO A N 1
ATOM 795 C CA . PRO A 1 101 ? -21.173 -0.957 0.069 1.00 36.78 101 PRO A CA 1
ATOM 796 C C . PRO A 1 101 ? -20.459 -0.928 1.417 1.00 36.78 101 PRO A C 1
ATOM 798 O O . PRO A 1 101 ? -20.050 -1.974 1.928 1.00 36.78 101 PRO A O 1
ATOM 801 N N . PHE A 1 102 ? -20.299 0.276 1.966 1.00 35.25 102 PHE A N 1
ATOM 802 C CA . PHE A 1 102 ? -19.858 0.495 3.336 1.00 35.25 102 PHE A CA 1
ATOM 803 C C . PHE A 1 102 ? -20.659 -0.458 4.233 1.00 35.25 102 PHE A C 1
ATOM 805 O O . PHE A 1 102 ? -21.852 -0.253 4.457 1.00 35.25 102 PHE A O 1
ATOM 812 N N . VAL A 1 103 ? -20.038 -1.532 4.727 1.00 42.28 103 VAL A N 1
ATOM 813 C CA . VAL A 1 103 ? -20.632 -2.299 5.821 1.00 42.28 103 VAL A CA 1
ATOM 814 C C . VAL A 1 103 ? -20.369 -1.459 7.059 1.00 42.28 103 VAL A C 1
ATOM 816 O O . VAL A 1 103 ? -19.403 -1.675 7.790 1.00 42.28 103 VAL A O 1
ATOM 819 N N . GLU A 1 104 ? -21.195 -0.430 7.259 1.00 35.09 104 GLU A N 1
ATOM 820 C CA . GLU A 1 104 ? -21.325 0.184 8.569 1.00 35.09 104 GLU A CA 1
ATOM 821 C C . GLU A 1 104 ? -21.766 -0.931 9.518 1.00 35.09 104 GLU A C 1
ATOM 823 O O . GLU A 1 104 ? -22.934 -1.323 9.561 1.00 35.09 104 GLU A O 1
ATOM 828 N N . PHE A 1 105 ? -20.830 -1.451 10.309 1.00 41.59 105 PHE A N 1
ATOM 829 C CA . PHE A 1 105 ? -21.192 -2.100 11.555 1.00 41.59 105 PHE A CA 1
ATOM 830 C C . PHE A 1 105 ? -21.741 -1.000 12.461 1.00 41.59 105 PHE A C 1
ATOM 832 O O . PHE A 1 105 ? -21.021 -0.411 13.268 1.00 41.59 105 PHE A O 1
ATOM 839 N N . HIS A 1 106 ? -23.030 -0.695 12.298 1.00 32.72 106 HIS A N 1
ATOM 840 C CA . HIS A 1 106 ? -23.788 0.075 13.269 1.00 32.72 106 HIS A CA 1
ATOM 841 C C . HIS A 1 106 ? -23.681 -0.681 14.584 1.00 32.72 106 HIS A C 1
ATOM 843 O O . HIS A 1 106 ? -24.392 -1.659 14.818 1.00 32.72 106 HIS A O 1
ATOM 849 N N . ARG A 1 107 ? -22.785 -0.233 15.466 1.00 37.06 107 ARG A N 1
ATOM 850 C CA . ARG A 1 107 ? -22.829 -0.595 16.877 1.00 37.06 107 ARG A CA 1
ATOM 851 C C . ARG A 1 107 ? -24.077 0.070 17.450 1.00 37.06 107 ARG A C 1
ATOM 853 O O . ARG A 1 107 ? -23.991 1.085 18.135 1.00 37.06 107 ARG A O 1
ATOM 860 N N . LYS A 1 108 ? -25.254 -0.490 17.154 1.00 37.62 108 LYS A N 1
ATOM 861 C CA . LYS A 1 108 ? -26.442 -0.227 17.955 1.00 37.62 108 LYS A CA 1
ATOM 862 C C . LYS A 1 108 ? -26.080 -0.670 19.364 1.00 37.62 108 LYS A C 1
ATOM 864 O O . LYS A 1 108 ? -25.676 -1.809 19.596 1.00 37.62 108 LYS A O 1
ATOM 869 N N . GLN A 1 109 ? -26.130 0.275 20.294 1.00 43.88 109 GLN A N 1
ATOM 870 C CA . GLN A 1 109 ? -26.149 -0.046 21.708 1.00 43.88 109 GLN A CA 1
ATOM 871 C C . GLN A 1 109 ? -27.194 -1.147 21.930 1.00 43.88 109 GLN A C 1
ATOM 873 O O . GLN A 1 109 ? -28.362 -0.962 21.607 1.00 43.88 109 GLN A O 1
ATOM 878 N N . GLY A 1 110 ? -26.754 -2.282 22.472 1.00 42.34 110 GLY A N 1
ATOM 879 C CA . GLY A 1 110 ? -27.633 -3.349 22.940 1.00 42.34 110 GLY A CA 1
ATOM 880 C C . GLY A 1 110 ? -28.094 -4.344 21.868 1.00 42.34 110 GLY A C 1
ATOM 881 O O . GLY A 1 110 ? -28.913 -4.028 21.017 1.00 42.34 110 GLY A O 1
ATOM 882 N N . LYS A 1 111 ? -27.649 -5.592 22.065 1.00 38.34 111 LYS A N 1
ATOM 883 C CA . LYS A 1 111 ? -28.059 -6.863 21.437 1.00 38.34 111 LYS A CA 1
ATOM 884 C C . LYS A 1 111 ? -27.458 -7.215 20.071 1.00 38.34 111 LYS A C 1
ATOM 886 O O . LYS A 1 111 ? -27.711 -6.587 19.053 1.00 38.34 111 LYS A O 1
ATOM 891 N N . LEU A 1 112 ? -26.719 -8.328 20.102 1.00 36.75 112 LEU A N 1
ATOM 892 C CA . LEU A 1 112 ? -26.464 -9.217 18.973 1.00 36.75 112 LEU A CA 1
ATOM 893 C C . LEU A 1 112 ? -27.831 -9.652 18.419 1.00 36.75 112 LEU A C 1
ATOM 895 O O . LEU A 1 112 ? -28.604 -10.264 19.158 1.00 36.75 112 LEU A O 1
ATOM 899 N N . ILE A 1 113 ? -28.148 -9.315 17.172 1.00 44.28 113 ILE A N 1
ATOM 900 C CA . ILE A 1 113 ? -29.286 -9.912 16.470 1.00 44.28 113 ILE A CA 1
ATOM 901 C C . ILE A 1 113 ? -28.821 -10.315 15.072 1.00 44.28 113 ILE A C 1
ATOM 903 O O . ILE A 1 113 ? -28.316 -9.483 14.322 1.00 44.28 113 ILE A O 1
ATOM 907 N N . ASP A 1 114 ? -28.959 -11.616 14.834 1.00 38.12 114 ASP A N 1
ATOM 908 C CA . ASP A 1 114 ? -29.007 -12.386 13.594 1.00 38.12 114 ASP A CA 1
ATOM 909 C C . ASP A 1 114 ? -27.963 -12.120 12.504 1.00 38.12 114 ASP A C 1
ATOM 911 O O . ASP A 1 114 ? -28.051 -11.219 11.672 1.00 38.12 114 ASP A O 1
ATOM 915 N N . VAL A 1 115 ? -26.999 -13.043 12.463 1.00 50.56 115 VAL A N 1
ATOM 916 C CA . VAL A 1 115 ? -26.281 -13.412 11.243 1.00 50.56 115 VAL A CA 1
ATOM 917 C C . VAL A 1 115 ? -27.329 -13.864 10.216 1.00 50.56 115 VAL A C 1
ATOM 919 O O . VAL A 1 115 ? -28.078 -14.792 10.522 1.00 50.56 115 VAL A O 1
ATOM 922 N N . PRO A 1 116 ? -27.408 -13.269 9.013 1.00 43.56 116 PRO A N 1
ATOM 923 C CA . PRO A 1 116 ? -28.247 -13.826 7.962 1.00 43.56 116 PRO A CA 1
ATOM 924 C C . PRO A 1 116 ? -27.704 -15.212 7.599 1.00 43.56 116 PRO A C 1
ATOM 926 O O . PRO A 1 116 ? -26.549 -15.344 7.183 1.00 43.56 116 PRO A O 1
ATOM 929 N N . GLU A 1 117 ? -28.516 -16.250 7.810 1.00 52.56 117 GLU A N 1
ATOM 930 C CA . GLU A 1 117 ? -28.176 -17.614 7.414 1.00 52.56 117 GLU A CA 1
ATOM 931 C C . GLU A 1 117 ? -27.842 -17.641 5.919 1.00 52.56 117 GLU A C 1
ATOM 933 O O . GLU A 1 117 ? -28.589 -17.138 5.076 1.00 52.56 117 GLU A O 1
ATOM 938 N N . LEU A 1 118 ? -26.686 -18.222 5.589 1.00 47.22 118 LEU A N 1
ATOM 939 C CA . LEU A 1 118 ? -26.308 -18.479 4.205 1.00 47.22 118 LEU A CA 1
ATOM 940 C C . LEU A 1 118 ? -27.381 -19.371 3.553 1.00 47.22 118 LEU A C 1
ATOM 942 O O . LEU A 1 118 ? -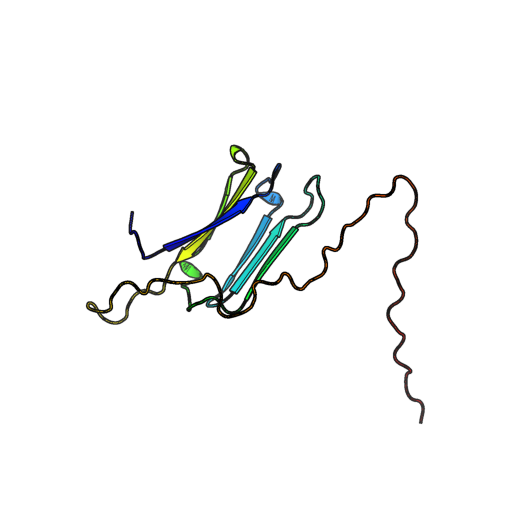27.829 -20.331 4.187 1.00 47.22 118 LEU A O 1
ATOM 946 N N . PRO A 1 119 ? -27.779 -19.105 2.296 1.00 46.81 119 PRO A N 1
ATOM 947 C CA . PRO A 1 119 ? -28.774 -19.915 1.610 1.00 46.81 119 PRO A CA 1
ATOM 948 C C . PRO A 1 119 ? -28.310 -21.373 1.544 1.00 46.81 119 PRO A C 1
ATOM 950 O O . PRO A 1 119 ? -27.243 -21.686 1.011 1.00 46.81 119 PRO A O 1
ATOM 953 N N . GLN A 1 120 ? -29.117 -22.270 2.110 1.00 56.91 120 GLN A N 1
ATOM 954 C CA . GLN A 1 120 ? -28.875 -23.706 2.058 1.00 56.91 120 GLN A CA 1
ATOM 955 C C . GLN A 1 120 ? -29.016 -24.175 0.607 1.00 56.91 120 GLN A C 1
ATOM 957 O O . GLN A 1 120 ? -30.103 -24.137 0.032 1.00 56.91 120 GLN A O 1
ATOM 962 N N . ILE A 1 121 ? -27.908 -24.611 0.005 1.00 59.28 121 ILE A N 1
ATOM 963 C CA . ILE A 1 121 ? -27.920 -25.255 -1.310 1.00 59.28 121 ILE A CA 1
ATOM 964 C C . ILE A 1 121 ? -28.679 -26.582 -1.150 1.00 59.28 121 ILE A C 1
ATOM 966 O O . ILE A 1 121 ? -28.259 -27.411 -0.334 1.00 59.28 121 ILE A O 1
ATOM 970 N N . PRO A 1 122 ? -29.779 -26.821 -1.888 1.00 50.62 122 PRO A N 1
ATOM 971 C CA . PRO A 1 122 ? -30.487 -28.086 -1.801 1.00 50.62 122 PRO A CA 1
ATOM 972 C C . PRO A 1 122 ? -29.548 -29.198 -2.268 1.00 50.62 122 PRO A C 1
ATOM 974 O O . PRO A 1 122 ? -29.082 -29.212 -3.408 1.00 50.62 122 PRO A O 1
ATOM 977 N N . ARG A 1 123 ? -29.249 -30.140 -1.368 1.00 53.97 123 ARG A N 1
ATOM 978 C CA . ARG A 1 123 ? -28.634 -31.409 -1.753 1.00 53.97 123 ARG A CA 1
ATOM 979 C C . ARG A 1 123 ? -29.652 -32.143 -2.614 1.00 53.97 123 ARG A C 1
ATOM 981 O O . ARG A 1 123 ? -30.627 -32.675 -2.087 1.00 53.97 123 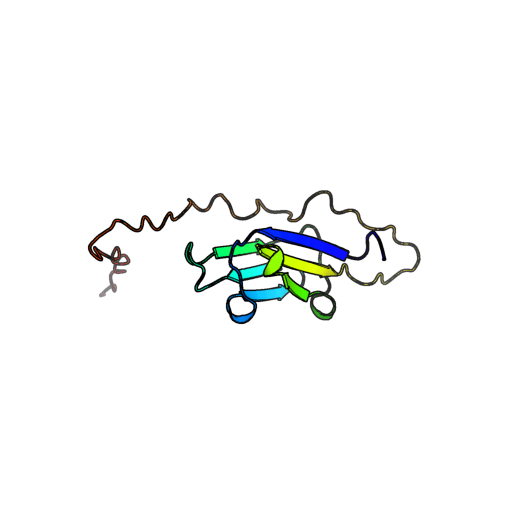ARG A O 1
ATOM 988 N N . GLY A 1 124 ? -29.429 -32.126 -3.924 1.00 44.16 124 GLY A N 1
ATOM 989 C CA . GLY A 1 124 ? -30.163 -32.954 -4.866 1.00 44.16 124 GLY A CA 1
ATOM 990 C C . GLY A 1 124 ? -30.111 -34.410 -4.411 1.00 44.16 124 GLY A C 1
ATOM 991 O O . GLY A 1 124 ? -29.034 -34.993 -4.282 1.00 44.16 124 GLY A O 1
ATOM 992 N N . ARG A 1 125 ? -31.286 -34.957 -4.114 1.00 46.94 125 ARG A N 1
ATOM 993 C CA . ARG A 1 125 ? -31.568 -36.381 -4.229 1.00 46.94 125 ARG A CA 1
ATOM 994 C C . ARG A 1 125 ? -32.241 -36.550 -5.580 1.00 46.94 125 ARG A C 1
ATOM 996 O O . ARG A 1 125 ? -33.328 -36.011 -5.754 1.00 46.94 125 ARG A O 1
ATOM 1003 N N . GLU A 1 126 ? -31.552 -37.200 -6.503 1.00 48.66 126 GLU A N 1
ATOM 1004 C CA . GLU A 1 126 ? -31.945 -38.456 -7.162 1.00 48.66 126 GLU A CA 1
ATOM 1005 C C . GLU A 1 126 ? -30.847 -38.867 -8.147 1.00 48.66 126 GLU A C 1
ATOM 1007 O O . GLU A 1 126 ? -30.345 -37.990 -8.887 1.00 48.66 126 GLU A O 1
#

pLDDT: mean 75.96, std 21.53, range [32.72, 97.38]

Sequence (126 aa):
VDEGLYIKVFVPLPGVEKEMVACEIEDDRVDLTARNMPTGTHVLKLRRLFDRISPGNSFHKVQPSKGRVVVVLAKPAREHAYQEIKIWPRLSLGTATDDLPFVEFHRKQGKLIDVPELPQIPRGRE

Radius of gyration: 19.58 Å; chains: 1; bounding box: 52×49×44 Å